Protein AF-A0A0M8V3R4-F1 (afdb_monomer_lite)

Foldseek 3Di:
DDAAAPVRDPDPVSGDPVLSLLLVQQAPDPDWAALLSSCVVVVHPSVDPVSSVVSLVSQVVCCVSVQWPQDPVRTIHGDD

Radius of gyration: 11.88 Å; chains: 1; bounding box: 28×26×34 Å

Sequence (80 aa):
MLIPHRGDAADEGGLPGDYRKILAIVREADGPVQVRAVGERLGLDASVHGKLEPLRAKMTKLAAQGWLHKRGDGRFTARP

Structure (mmCIF, N/CA/C/O backbone):
data_AF-A0A0M8V3R4-F1
#
_entry.id   AF-A0A0M8V3R4-F1
#
loop_
_atom_site.group_PDB
_atom_site.id
_atom_site.type_symbol
_atom_site.label_atom_id
_atom_site.label_alt_id
_atom_site.label_comp_id
_atom_site.label_asym_id
_atom_site.label_entity_id
_atom_site.label_seq_id
_atom_site.pdbx_PDB_ins_code
_atom_site.Cartn_x
_atom_site.Cartn_y
_atom_site.Cartn_z
_atom_site.occupancy
_atom_site.B_iso_or_equiv
_atom_site.auth_seq_id
_atom_site.auth_comp_id
_atom_site.auth_asym_id
_atom_site.auth_atom_id
_atom_site.pdbx_PDB_model_num
ATOM 1 N N . MET A 1 1 ? 15.985 -5.163 0.256 1.00 65.81 1 MET A N 1
ATOM 2 C CA . MET A 1 1 ? 15.213 -5.851 -0.805 1.00 65.81 1 MET A CA 1
ATOM 3 C C . MET A 1 1 ? 14.928 -4.878 -1.939 1.00 65.81 1 MET A C 1
ATOM 5 O O . MET A 1 1 ? 14.396 -3.800 -1.666 1.00 65.81 1 MET A O 1
ATOM 9 N N . LEU A 1 2 ? 15.335 -5.216 -3.161 1.00 82.12 2 LEU A N 1
ATOM 10 C CA . LEU A 1 2 ? 15.050 -4.430 -4.362 1.00 82.12 2 LEU A CA 1
ATOM 11 C C . LEU A 1 2 ? 13.596 -4.689 -4.774 1.00 82.12 2 LEU A C 1
ATOM 13 O O . LEU A 1 2 ? 13.154 -5.833 -4.778 1.00 82.12 2 LEU A O 1
ATOM 17 N N . ILE A 1 3 ? 12.844 -3.622 -5.014 1.00 86.00 3 ILE A N 1
ATOM 18 C CA . ILE A 1 3 ? 11.498 -3.700 -5.585 1.00 86.00 3 ILE A CA 1
ATOM 19 C C . ILE A 1 3 ? 11.679 -3.243 -7.028 1.00 86.00 3 ILE A C 1
ATOM 21 O O . ILE A 1 3 ? 12.268 -2.179 -7.188 1.00 86.00 3 ILE A O 1
ATOM 25 N N . PRO A 1 4 ? 11.275 -4.020 -8.045 1.00 89.38 4 PRO A N 1
ATOM 26 C CA . PRO A 1 4 ? 11.376 -3.575 -9.428 1.00 89.38 4 PRO A CA 1
ATOM 27 C C . PRO A 1 4 ? 10.490 -2.349 -9.661 1.00 89.38 4 PRO A C 1
ATOM 29 O O . PRO A 1 4 ? 9.444 -2.195 -9.020 1.00 89.38 4 PRO A O 1
ATOM 32 N N . HIS A 1 5 ? 10.886 -1.490 -10.594 1.00 90.12 5 HIS A N 1
ATOM 33 C CA . HIS A 1 5 ? 10.017 -0.419 -11.067 1.00 90.12 5 HIS A CA 1
ATOM 34 C C . HIS A 1 5 ? 8.877 -1.018 -11.899 1.00 90.12 5 HIS A C 1
ATOM 36 O O . HIS A 1 5 ? 9.103 -1.935 -12.683 1.00 90.12 5 HIS A O 1
ATOM 42 N N . ARG A 1 6 ? 7.654 -0.482 -11.782 1.00 87.44 6 ARG A N 1
ATOM 43 C CA . ARG A 1 6 ? 6.489 -0.990 -12.532 1.00 87.44 6 ARG A CA 1
ATOM 44 C C . ARG A 1 6 ? 6.723 -1.041 -14.045 1.00 87.44 6 ARG A C 1
ATOM 46 O O . ARG A 1 6 ? 6.289 -1.984 -14.680 1.00 87.44 6 ARG A O 1
ATOM 53 N N . GLY A 1 7 ? 7.403 -0.042 -14.611 1.00 85.06 7 GLY A N 1
ATOM 54 C CA . GLY A 1 7 ? 7.687 0.006 -16.052 1.00 85.06 7 GLY A CA 1
ATOM 55 C C . GLY A 1 7 ? 8.753 -0.988 -16.532 1.00 85.06 7 GLY A C 1
ATOM 56 O O . GLY A 1 7 ? 8.871 -1.198 -17.731 1.00 85.06 7 GLY A O 1
ATOM 57 N N . ASP A 1 8 ? 9.519 -1.571 -15.611 1.00 84.44 8 ASP A N 1
ATOM 58 C CA . ASP A 1 8 ? 10.569 -2.565 -15.879 1.00 84.44 8 ASP A CA 1
ATOM 59 C C . ASP A 1 8 ? 10.088 -4.000 -15.584 1.00 84.44 8 ASP A C 1
ATOM 61 O O . ASP A 1 8 ? 10.634 -4.978 -16.088 1.00 84.44 8 ASP A O 1
ATOM 65 N N . ALA A 1 9 ? 9.025 -4.143 -14.789 1.00 82.00 9 ALA A N 1
ATOM 66 C CA . ALA A 1 9 ? 8.443 -5.430 -14.451 1.00 82.00 9 ALA A CA 1
ATOM 67 C C . ALA A 1 9 ? 7.409 -5.879 -15.492 1.00 82.00 9 ALA A C 1
ATOM 69 O O . ALA A 1 9 ? 6.511 -5.124 -15.855 1.00 82.00 9 ALA A O 1
ATOM 70 N N . ALA A 1 10 ? 7.481 -7.152 -15.891 1.00 76.69 10 ALA A N 1
ATOM 71 C CA . ALA A 1 10 ? 6.451 -7.772 -16.725 1.00 76.69 10 ALA A CA 1
ATOM 72 C C . ALA A 1 10 ? 5.092 -7.874 -16.005 1.00 76.69 10 ALA A C 1
ATOM 74 O O . ALA A 1 10 ? 4.052 -7.755 -16.644 1.00 76.69 10 ALA A O 1
ATOM 75 N N . ASP A 1 11 ? 5.108 -8.102 -14.685 1.00 80.38 11 ASP A N 1
ATOM 76 C CA . ASP A 1 11 ? 3.920 -8.198 -13.832 1.00 80.38 11 ASP A CA 1
ATOM 77 C C . ASP A 1 11 ? 4.282 -8.015 -12.338 1.00 80.38 11 ASP A C 1
ATOM 79 O O . ASP A 1 11 ? 5.453 -8.067 -11.938 1.00 80.38 11 ASP A O 1
ATOM 83 N N . GLU A 1 12 ? 3.260 -7.852 -11.495 1.00 83.75 12 GLU A N 1
ATOM 84 C CA . GLU A 1 12 ? 3.321 -7.881 -10.030 1.00 83.75 12 GLU A CA 1
ATOM 85 C C . GLU A 1 12 ? 4.025 -9.135 -9.468 1.00 83.75 12 GLU A C 1
ATOM 87 O O . GLU A 1 12 ? 4.542 -9.092 -8.351 1.00 83.75 12 GLU A O 1
ATOM 92 N N . GLY A 1 13 ? 4.090 -10.247 -10.212 1.00 83.06 13 GLY A N 1
ATOM 93 C CA . GLY A 1 13 ? 4.750 -11.500 -9.825 1.00 83.06 13 GLY A CA 1
ATOM 94 C C . GLY A 1 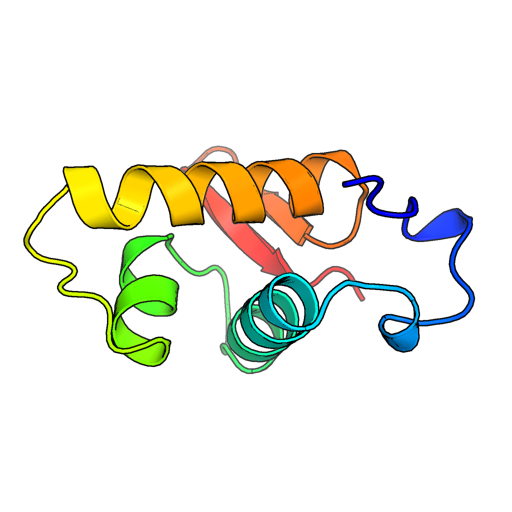13 ? 6.219 -11.369 -9.396 1.00 83.06 13 GLY A C 1
ATOM 95 O O . GLY A 1 13 ? 6.676 -12.160 -8.569 1.00 83.06 13 GLY A O 1
ATOM 96 N N . GLY A 1 14 ? 6.935 -10.344 -9.874 1.00 84.56 14 GLY A N 1
ATOM 97 C CA . GLY A 1 14 ? 8.312 -10.031 -9.458 1.00 84.56 14 GLY A CA 1
ATOM 98 C C . GLY A 1 14 ? 8.427 -9.365 -8.079 1.00 84.56 14 GLY A C 1
ATOM 99 O O . GLY A 1 14 ? 9.528 -9.203 -7.548 1.00 84.56 14 GLY A O 1
ATOM 100 N N . LEU A 1 15 ? 7.305 -8.970 -7.471 1.00 89.00 15 LEU A N 1
ATOM 101 C CA . LEU A 1 15 ? 7.283 -8.350 -6.152 1.00 89.00 15 LEU A CA 1
ATOM 102 C C . LEU A 1 15 ? 7.392 -9.405 -5.034 1.00 89.00 15 LEU A C 1
ATOM 104 O O . LEU A 1 15 ? 6.756 -10.468 -5.093 1.00 89.00 15 LEU A O 1
ATOM 108 N N . PRO A 1 16 ? 8.109 -9.102 -3.935 1.00 91.56 16 PRO A N 1
ATOM 109 C CA . PRO A 1 16 ? 8.068 -9.940 -2.742 1.00 91.56 16 PRO A CA 1
ATOM 110 C C . PRO A 1 16 ? 6.630 -10.081 -2.212 1.00 91.56 16 PRO A C 1
ATOM 112 O O . PRO A 1 16 ? 5.811 -9.171 -2.358 1.00 91.56 16 PRO A O 1
ATOM 115 N N . GLY A 1 17 ? 6.317 -11.214 -1.576 1.00 91.81 17 GLY A N 1
ATOM 116 C CA . GLY A 1 17 ? 4.939 -11.593 -1.223 1.00 91.81 17 GLY A CA 1
ATOM 117 C C . GLY A 1 17 ? 4.173 -10.550 -0.399 1.00 91.81 17 GLY A C 1
ATOM 118 O O . GLY A 1 17 ? 3.012 -10.274 -0.694 1.00 91.81 17 GLY A O 1
ATOM 119 N N . ASP A 1 18 ? 4.820 -9.912 0.579 1.00 92.00 18 ASP A N 1
ATOM 120 C CA . ASP A 1 18 ? 4.232 -8.809 1.352 1.00 92.00 18 ASP A CA 1
ATOM 121 C C . ASP A 1 18 ? 3.752 -7.649 0.475 1.00 92.00 18 ASP A C 1
ATOM 123 O O . ASP A 1 18 ? 2.679 -7.094 0.696 1.00 92.00 18 ASP A O 1
ATOM 127 N N . TYR A 1 19 ? 4.552 -7.276 -0.523 1.00 93.88 19 TYR A N 1
ATOM 128 C CA . TYR A 1 19 ? 4.261 -6.154 -1.406 1.00 93.88 19 TYR A CA 1
ATOM 129 C C . TYR A 1 19 ? 3.116 -6.482 -2.362 1.00 93.88 19 TYR A C 1
ATOM 131 O O . TYR A 1 19 ? 2.251 -5.633 -2.563 1.00 93.88 19 TYR A O 1
ATOM 139 N N . ARG A 1 20 ? 3.053 -7.724 -2.863 1.00 94.06 20 ARG A N 1
ATOM 140 C CA . ARG A 1 20 ? 1.908 -8.213 -3.649 1.00 94.06 20 ARG A CA 1
ATOM 141 C C . ARG A 1 20 ? 0.612 -8.180 -2.851 1.00 94.06 20 ARG A C 1
ATOM 143 O O . ARG A 1 20 ? -0.389 -7.684 -3.348 1.00 94.06 20 ARG A O 1
ATOM 150 N N . LYS A 1 21 ? 0.629 -8.645 -1.596 1.00 95.31 21 LYS A N 1
ATOM 151 C CA . LYS A 1 21 ? -0.558 -8.607 -0.722 1.00 95.31 21 LYS A CA 1
ATOM 152 C C . LYS A 1 21 ? -1.045 -7.178 -0.480 1.00 95.31 21 LYS A C 1
ATOM 154 O O . LYS A 1 21 ? -2.237 -6.918 -0.581 1.00 95.31 21 LYS A O 1
ATOM 159 N N . ILE A 1 22 ? -0.130 -6.248 -0.198 1.00 95.62 22 ILE A N 1
ATOM 160 C CA . ILE A 1 22 ? -0.463 -4.824 -0.034 1.00 95.62 22 ILE A CA 1
ATOM 161 C C . ILE A 1 22 ? -1.087 -4.265 -1.3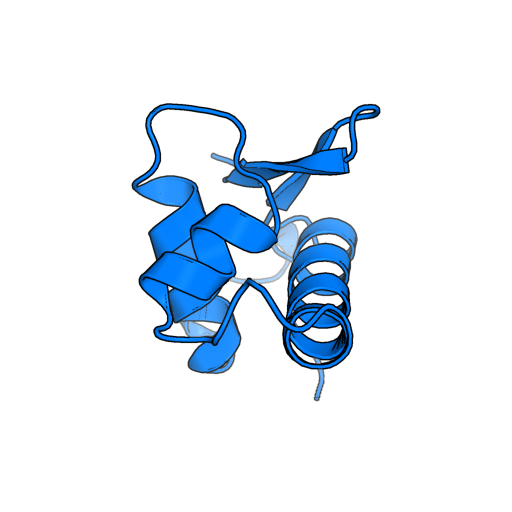17 1.00 95.62 22 ILE A C 1
ATOM 163 O O . ILE A 1 22 ? -2.110 -3.589 -1.252 1.00 95.62 22 ILE A O 1
ATOM 167 N N . LEU A 1 23 ? -0.477 -4.544 -2.471 1.00 94.56 23 LEU A N 1
ATOM 168 C CA . LEU A 1 23 ? -0.944 -4.054 -3.765 1.00 94.56 23 LEU A CA 1
ATOM 169 C C . LEU A 1 23 ? -2.334 -4.605 -4.112 1.00 94.56 23 LEU A C 1
ATOM 171 O O . LEU A 1 23 ? -3.205 -3.829 -4.500 1.00 94.56 23 LEU A O 1
ATOM 175 N N . ALA A 1 24 ? -2.571 -5.896 -3.865 1.00 95.12 24 ALA A N 1
ATOM 176 C CA . ALA A 1 24 ? -3.873 -6.534 -4.036 1.00 95.12 24 ALA A CA 1
ATOM 177 C C . ALA A 1 24 ? -4.958 -5.860 -3.183 1.00 95.12 24 ALA A C 1
ATOM 179 O O . ALA A 1 24 ? -5.970 -5.439 -3.729 1.00 95.12 24 ALA A O 1
ATOM 180 N N . ILE A 1 25 ? -4.707 -5.640 -1.885 1.00 96.12 25 ILE A N 1
ATOM 181 C CA . ILE A 1 25 ? -5.671 -4.977 -0.987 1.00 96.12 25 ILE A CA 1
ATOM 182 C C . ILE A 1 25 ? -6.023 -3.568 -1.476 1.00 96.12 25 ILE A C 1
ATOM 184 O O . ILE A 1 25 ? -7.180 -3.161 -1.415 1.00 96.12 25 ILE A O 1
ATOM 188 N N . VAL A 1 26 ? -5.029 -2.806 -1.943 1.00 95.62 26 VAL A N 1
ATOM 189 C CA . VAL A 1 26 ? -5.253 -1.448 -2.461 1.00 95.62 26 VAL A CA 1
ATOM 190 C C . VAL A 1 26 ? -6.037 -1.480 -3.777 1.00 95.62 26 VAL A C 1
ATOM 192 O O . VAL A 1 26 ? -6.831 -0.579 -4.022 1.00 95.62 26 VAL A O 1
ATOM 195 N N . ARG A 1 27 ? -5.821 -2.496 -4.621 1.00 93.06 27 ARG A N 1
ATOM 196 C CA . ARG A 1 27 ? -6.538 -2.676 -5.891 1.00 93.06 27 ARG A CA 1
ATOM 197 C C . ARG A 1 27 ? -7.986 -3.113 -5.691 1.00 93.06 27 ARG A C 1
ATOM 199 O O . ARG A 1 27 ? -8.851 -2.662 -6.425 1.00 93.06 27 ARG A O 1
ATOM 206 N N . GLU A 1 28 ? -8.239 -3.989 -4.726 1.00 94.44 28 GLU A N 1
ATOM 207 C CA . GLU A 1 28 ? -9.586 -4.460 -4.379 1.00 94.44 28 GLU A CA 1
ATOM 208 C C . GLU A 1 28 ? -10.440 -3.381 -3.700 1.00 94.44 28 GLU A C 1
ATOM 210 O O . GLU A 1 28 ? -11.642 -3.564 -3.522 1.00 94.44 28 GLU A O 1
ATOM 215 N N . ALA A 1 29 ? -9.836 -2.269 -3.283 1.00 92.88 29 ALA A N 1
ATOM 216 C CA . ALA A 1 29 ? -10.571 -1.160 -2.710 1.00 92.88 29 ALA A CA 1
ATOM 217 C C . ALA A 1 29 ? -11.234 -0.307 -3.798 1.00 92.88 29 ALA A C 1
ATOM 219 O O . ALA A 1 29 ? -10.593 0.095 -4.765 1.00 92.88 29 ALA A O 1
ATOM 220 N N . ASP A 1 30 ? -12.489 0.076 -3.564 1.00 84.50 30 ASP A N 1
ATOM 221 C CA . ASP A 1 30 ? -13.307 0.921 -4.451 1.00 84.50 30 ASP A CA 1
ATOM 222 C C . ASP A 1 30 ? -12.855 2.405 -4.485 1.00 84.50 30 ASP A C 1
ATOM 224 O O . ASP A 1 30 ? -13.617 3.323 -4.778 1.00 84.50 30 ASP A O 1
ATOM 228 N N . GLY A 1 31 ? -11.602 2.691 -4.115 1.00 89.81 31 GLY A N 1
ATOM 229 C CA . GLY A 1 31 ? -11.075 4.048 -4.072 1.00 89.81 31 GLY A CA 1
ATOM 230 C C . GLY A 1 31 ? -9.783 4.219 -3.267 1.00 89.81 31 GLY A C 1
ATOM 231 O O . GLY A 1 31 ? -9.140 3.250 -2.866 1.00 89.81 31 GLY A O 1
ATOM 232 N N . PRO A 1 32 ? -9.372 5.477 -3.018 1.00 94.81 32 PRO A N 1
ATOM 233 C CA . PRO A 1 32 ? -8.139 5.790 -2.304 1.00 94.81 32 PRO A CA 1
ATOM 234 C C . PRO A 1 32 ? -8.151 5.290 -0.855 1.00 94.81 32 PRO A C 1
ATOM 236 O O . PRO A 1 32 ? -8.990 5.708 -0.055 1.00 94.81 32 PRO A O 1
ATOM 239 N N . VAL A 1 33 ? -7.160 4.477 -0.489 1.00 96.44 33 VAL A N 1
ATOM 240 C CA . VAL A 1 33 ? -7.055 3.850 0.836 1.00 96.44 33 VAL A CA 1
ATOM 241 C C . VAL A 1 33 ? -5.970 4.463 1.709 1.00 96.44 33 VAL A C 1
ATOM 243 O O . VAL A 1 33 ? -4.919 4.896 1.240 1.00 96.44 33 VAL A O 1
ATOM 246 N N . GLN A 1 34 ? -6.208 4.469 3.017 1.00 95.94 34 GLN A N 1
ATOM 247 C CA . GLN A 1 34 ? -5.214 4.865 4.014 1.00 95.94 34 GLN A CA 1
ATOM 248 C C . GLN A 1 34 ? -4.391 3.658 4.477 1.00 95.94 34 GLN A C 1
ATOM 250 O O . GLN A 1 34 ? -4.869 2.525 4.454 1.00 95.94 34 GLN A O 1
ATOM 255 N N . VAL A 1 35 ? -3.185 3.916 4.997 1.00 95.56 35 VAL A N 1
ATOM 256 C CA . VAL A 1 35 ? -2.315 2.885 5.602 1.00 95.56 35 VAL A CA 1
ATOM 257 C C . VAL A 1 35 ? -3.055 2.076 6.668 1.00 95.56 35 VAL A C 1
ATOM 259 O O . VAL A 1 35 ? -2.890 0.864 6.741 1.00 95.56 35 VAL A O 1
ATOM 262 N N . ARG A 1 36 ? -3.901 2.743 7.464 1.00 94.38 36 ARG A N 1
ATOM 2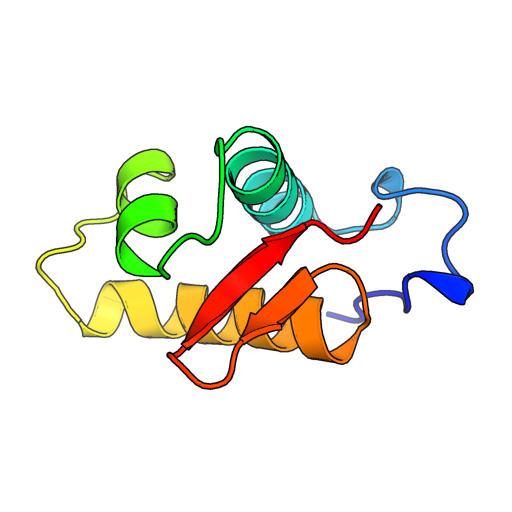63 C CA . ARG A 1 36 ? -4.719 2.107 8.500 1.00 94.38 36 ARG A CA 1
ATOM 264 C C . ARG A 1 36 ? -5.622 1.009 7.929 1.00 94.38 36 ARG A C 1
ATOM 266 O O . ARG A 1 36 ? -5.545 -0.114 8.402 1.00 94.38 36 ARG A O 1
ATOM 273 N N . ALA A 1 37 ? -6.387 1.312 6.879 1.00 94.88 37 ALA A N 1
ATOM 274 C CA . ALA A 1 37 ? -7.325 0.368 6.267 1.00 94.88 37 ALA A CA 1
ATOM 275 C C . ALA A 1 37 ? -6.613 -0.864 5.683 1.00 94.88 37 ALA A C 1
ATOM 277 O O . ALA A 1 37 ? -7.080 -1.993 5.820 1.00 94.88 37 ALA A O 1
ATOM 278 N N . VAL A 1 38 ? -5.440 -0.660 5.074 1.00 95.56 38 VAL 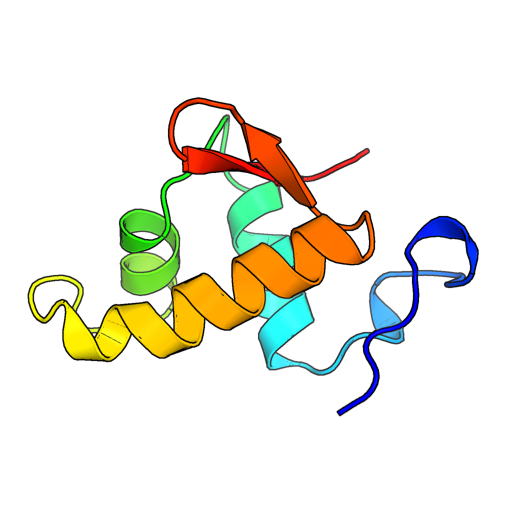A N 1
ATOM 279 C CA . VAL A 1 38 ? -4.600 -1.769 4.601 1.00 95.56 38 VAL A CA 1
ATOM 280 C C . VAL A 1 38 ? -4.061 -2.581 5.781 1.00 95.56 38 VAL A C 1
ATOM 282 O O . VAL A 1 38 ? -4.046 -3.806 5.724 1.00 95.56 38 VAL A O 1
ATOM 285 N N . GLY A 1 39 ? -3.661 -1.919 6.869 1.00 94.94 39 GLY A N 1
ATOM 286 C CA . GLY A 1 39 ? -3.220 -2.573 8.099 1.00 94.94 39 GLY A CA 1
ATOM 287 C C . GLY A 1 39 ? -4.304 -3.450 8.721 1.00 94.94 39 GLY A C 1
ATOM 288 O O . GLY A 1 39 ? -4.026 -4.602 9.037 1.00 94.94 39 GLY A O 1
ATOM 289 N N . GLU A 1 40 ? -5.538 -2.953 8.804 1.00 94.44 40 GLU A N 1
ATOM 290 C CA . GLU A 1 40 ? -6.699 -3.700 9.312 1.00 94.44 40 GLU A CA 1
ATOM 291 C C . GLU A 1 40 ? -6.956 -4.962 8.469 1.00 94.44 40 GLU A C 1
ATOM 293 O O . GLU A 1 40 ? -7.114 -6.052 9.016 1.00 94.44 40 GLU A O 1
ATOM 298 N N . ARG A 1 41 ? -6.884 -4.859 7.134 1.00 94.88 41 ARG A N 1
ATOM 299 C CA . ARG A 1 41 ? -7.011 -6.011 6.216 1.00 94.88 41 ARG A CA 1
ATOM 300 C C . ARG A 1 41 ? -5.859 -7.013 6.329 1.00 94.88 41 ARG A C 1
ATOM 302 O O . ARG A 1 41 ? -6.048 -8.189 6.037 1.00 94.88 41 ARG A O 1
ATOM 309 N N . LEU A 1 42 ? -4.680 -6.562 6.752 1.00 93.62 42 LEU A N 1
ATOM 310 C CA . LEU A 1 42 ? -3.517 -7.409 7.027 1.00 93.62 42 LEU A CA 1
ATOM 311 C C . LEU A 1 42 ? -3.516 -7.989 8.454 1.00 93.62 42 LEU A C 1
ATOM 313 O O . LEU A 1 42 ? -2.563 -8.677 8.816 1.00 93.62 42 LEU A O 1
ATOM 317 N N . GLY A 1 43 ? -4.544 -7.713 9.266 1.00 92.81 43 GLY A N 1
ATOM 318 C CA . GLY A 1 43 ? -4.618 -8.153 10.662 1.00 92.81 43 GLY A CA 1
ATOM 319 C C . GLY A 1 43 ? -3.639 -7.427 11.591 1.00 92.81 43 GLY A C 1
ATOM 320 O O . GLY A 1 43 ? -3.327 -7.924 12.672 1.00 92.81 43 GLY A O 1
ATOM 321 N N . LEU A 1 44 ? -3.117 -6.268 11.178 1.00 91.62 44 LEU A N 1
ATOM 322 C CA . LEU A 1 44 ? -2.304 -5.421 12.042 1.00 91.62 44 LEU A CA 1
ATOM 323 C C . LEU A 1 44 ? -3.204 -4.679 13.025 1.00 91.62 44 LEU A C 1
ATOM 325 O O . LEU A 1 44 ? -4.256 -4.158 12.655 1.00 91.62 44 LEU A O 1
ATOM 329 N N . ASP A 1 45 ? -2.738 -4.562 14.266 1.00 88.44 45 ASP A N 1
ATOM 330 C CA . ASP A 1 45 ? -3.396 -3.708 15.246 1.00 88.44 45 ASP A CA 1
ATOM 331 C C . ASP A 1 45 ? -3.212 -2.238 14.845 1.00 88.44 45 ASP A C 1
ATOM 333 O O . ASP A 1 45 ? -2.145 -1.642 15.021 1.00 88.44 45 ASP A O 1
ATOM 337 N N . ALA A 1 46 ? -4.251 -1.685 14.224 1.00 81.88 46 ALA A N 1
ATOM 338 C CA . ALA A 1 46 ? -4.219 -0.373 13.595 1.00 81.88 46 ALA A CA 1
ATOM 339 C C . ALA A 1 46 ? -4.393 0.782 14.598 1.00 81.88 46 ALA A C 1
ATOM 341 O O . ALA A 1 46 ? -4.251 1.949 14.225 1.00 81.88 46 ALA A O 1
ATOM 342 N N . SER A 1 47 ? -4.663 0.452 15.865 1.00 82.06 47 SER A N 1
ATOM 343 C CA . SER A 1 47 ? -4.694 1.387 16.991 1.00 82.06 47 SER A CA 1
ATOM 344 C C . SER A 1 47 ? -3.285 1.747 17.474 1.00 82.06 47 SER A C 1
ATOM 346 O O . SER A 1 47 ? -3.085 2.819 18.043 1.00 82.06 47 SER A O 1
ATOM 348 N N . VAL A 1 48 ? -2.282 0.903 17.204 1.00 85.19 48 VAL A N 1
ATOM 349 C CA . VAL A 1 48 ? -0.878 1.166 17.547 1.00 85.19 48 VAL A CA 1
ATOM 350 C C . VAL A 1 48 ? -0.145 1.783 16.357 1.00 85.19 48 VAL A C 1
ATOM 352 O O . VAL A 1 48 ? 0.234 1.089 15.411 1.00 85.19 48 VAL A O 1
ATOM 355 N N . HIS A 1 49 ? 0.140 3.089 16.430 1.00 80.62 49 HIS A N 1
ATOM 356 C CA . HIS A 1 49 ? 0.835 3.815 15.357 1.00 80.62 49 HIS A CA 1
ATOM 357 C C . HIS A 1 49 ? 2.148 3.135 14.934 1.00 80.62 49 HIS A C 1
ATOM 359 O O . HIS A 1 49 ? 2.369 2.930 13.740 1.00 80.62 49 HIS A O 1
ATOM 365 N N . GLY A 1 50 ? 2.960 2.683 15.898 1.00 86.81 50 GLY A N 1
ATOM 366 C CA . GLY A 1 50 ? 4.245 2.022 15.635 1.00 86.81 50 GLY A CA 1
ATOM 367 C C . GLY A 1 50 ? 4.148 0.741 14.799 1.00 86.81 50 GLY A C 1
ATOM 368 O O . GLY A 1 50 ? 5.083 0.403 14.077 1.00 86.81 50 GLY A O 1
ATOM 369 N N . LYS A 1 51 ? 3.001 0.046 14.812 1.00 86.88 51 LYS A N 1
ATOM 370 C CA . LYS A 1 51 ? 2.780 -1.140 13.966 1.00 86.88 51 LYS A CA 1
ATOM 371 C C . LYS A 1 51 ? 2.465 -0.779 12.514 1.00 86.88 51 LYS A C 1
ATOM 373 O O . LYS A 1 51 ? 2.712 -1.585 11.618 1.00 86.88 51 LYS A O 1
ATOM 378 N N . LEU A 1 52 ? 1.961 0.430 12.263 1.00 93.38 52 LEU A N 1
ATOM 379 C CA . LEU A 1 52 ? 1.642 0.920 10.921 1.00 93.38 52 LEU A CA 1
ATOM 380 C C . LEU A 1 52 ? 2.825 1.609 10.235 1.00 93.38 52 LEU A C 1
ATOM 382 O O . LEU A 1 52 ? 2.835 1.706 9.010 1.00 93.38 52 LEU A O 1
ATOM 386 N N . GLU A 1 53 ? 3.830 2.067 10.977 1.00 93.75 53 GLU A N 1
ATOM 387 C CA . GLU A 1 53 ? 5.044 2.677 10.417 1.00 93.75 53 GLU A CA 1
ATOM 388 C C . GLU A 1 53 ? 5.775 1.788 9.394 1.00 93.75 53 GLU A C 1
ATOM 390 O O . GLU A 1 53 ? 6.014 2.260 8.273 1.00 93.75 53 GLU A O 1
ATOM 395 N N . PRO A 1 54 ? 6.057 0.496 9.669 1.00 93.69 54 PRO A N 1
ATOM 396 C CA . PRO A 1 54 ? 6.668 -0.375 8.667 1.00 93.69 54 PRO A CA 1
ATOM 397 C C . PRO A 1 54 ? 5.763 -0.585 7.444 1.00 93.69 54 PRO A C 1
ATOM 399 O O . PRO A 1 54 ? 6.257 -0.642 6.315 1.00 93.69 54 PRO A O 1
ATOM 402 N N . LEU A 1 55 ? 4.438 -0.644 7.622 1.00 95.62 55 LEU A N 1
ATOM 403 C CA . LEU A 1 55 ? 3.494 -0.734 6.504 1.00 95.62 55 LEU A CA 1
ATOM 404 C C . LEU A 1 55 ? 3.498 0.551 5.658 1.00 95.62 55 LEU A C 1
ATOM 406 O O . LEU A 1 55 ? 3.555 0.481 4.430 1.00 95.62 55 LEU A O 1
ATOM 410 N N . ARG A 1 56 ? 3.518 1.727 6.297 1.00 95.25 56 ARG A N 1
ATOM 411 C CA . ARG A 1 56 ? 3.612 3.034 5.627 1.00 95.25 56 ARG A CA 1
ATOM 412 C C . ARG A 1 56 ? 4.875 3.129 4.775 1.00 95.25 56 ARG A C 1
ATOM 414 O O . ARG A 1 56 ? 4.807 3.605 3.638 1.00 95.25 56 ARG A O 1
ATOM 421 N N . ALA A 1 57 ? 6.008 2.659 5.295 1.00 95.31 57 ALA A N 1
ATOM 422 C CA . ALA A 1 57 ? 7.262 2.610 4.551 1.00 95.31 57 ALA A CA 1
ATOM 423 C C . ALA A 1 57 ? 7.149 1.694 3.318 1.00 95.31 57 ALA A C 1
ATOM 425 O O . ALA A 1 57 ? 7.536 2.092 2.217 1.00 95.31 57 ALA A O 1
ATOM 426 N N . LYS A 1 58 ? 6.539 0.505 3.461 1.00 95.62 58 LYS A N 1
ATOM 427 C CA . LYS A 1 58 ? 6.294 -0.420 2.338 1.00 95.62 58 LYS A CA 1
ATOM 428 C C . LYS A 1 58 ? 5.394 0.201 1.258 1.00 95.62 58 LYS A C 1
ATOM 430 O O . LYS A 1 58 ? 5.753 0.162 0.083 1.00 95.62 58 LYS A O 1
ATOM 435 N N . MET A 1 59 ? 4.277 0.825 1.636 1.00 96.12 59 MET A N 1
ATOM 436 C CA . MET A 1 59 ? 3.356 1.481 0.692 1.00 96.12 59 MET A CA 1
ATOM 437 C C . MET A 1 59 ? 4.000 2.680 -0.015 1.00 96.12 59 MET A C 1
ATOM 439 O O . MET A 1 59 ? 3.839 2.854 -1.221 1.00 96.12 59 MET A O 1
ATOM 443 N N . THR A 1 60 ? 4.790 3.478 0.708 1.00 96.00 60 THR A N 1
ATOM 444 C CA . THR A 1 60 ? 5.542 4.599 0.120 1.00 96.00 60 THR A CA 1
ATOM 445 C C . THR A 1 60 ? 6.582 4.099 -0.878 1.00 96.00 60 THR A C 1
ATOM 447 O O . THR A 1 60 ? 6.745 4.690 -1.941 1.00 96.00 60 THR A O 1
ATOM 450 N N . LYS A 1 61 ? 7.240 2.972 -0.587 1.00 95.31 61 LYS A N 1
ATOM 451 C CA . LYS A 1 61 ? 8.182 2.349 -1.518 1.00 95.31 61 LYS A CA 1
ATOM 452 C C . LYS A 1 61 ? 7.497 1.854 -2.791 1.00 95.31 61 LYS A C 1
ATOM 454 O O . LYS A 1 61 ? 8.011 2.103 -3.873 1.00 95.31 61 LYS A O 1
ATOM 459 N N . LEU A 1 62 ? 6.330 1.215 -2.685 1.00 95.25 62 LEU A N 1
ATOM 460 C CA . LEU A 1 62 ? 5.535 0.850 -3.866 1.00 95.25 62 LEU A CA 1
ATOM 461 C C . LEU A 1 62 ? 5.158 2.075 -4.696 1.00 95.25 62 LEU A C 1
ATOM 463 O O . LEU A 1 62 ? 5.218 2.018 -5.921 1.00 95.25 62 LEU A O 1
ATOM 467 N N . ALA A 1 63 ? 4.820 3.186 -4.040 1.00 95.31 63 ALA A N 1
ATOM 468 C CA . ALA A 1 63 ? 4.521 4.429 -4.736 1.00 95.31 63 ALA A CA 1
ATOM 469 C C . ALA A 1 63 ? 5.749 5.003 -5.461 1.00 95.31 63 ALA A C 1
ATOM 471 O O . ALA A 1 63 ? 5.660 5.358 -6.633 1.00 95.31 63 ALA A O 1
ATOM 472 N N . ALA A 1 64 ? 6.914 5.012 -4.808 1.00 94.25 64 ALA A N 1
ATOM 473 C CA . ALA A 1 64 ? 8.173 5.448 -5.416 1.00 94.25 64 ALA A CA 1
ATOM 474 C C . ALA A 1 64 ? 8.587 4.584 -6.621 1.00 94.25 64 ALA A C 1
ATOM 476 O O . ALA A 1 64 ? 9.269 5.057 -7.523 1.00 94.25 64 ALA A O 1
ATOM 477 N N . GLN A 1 65 ? 8.171 3.318 -6.643 1.00 93.88 65 GLN A N 1
ATOM 478 C CA . GLN A 1 65 ? 8.434 2.374 -7.731 1.00 93.88 65 GLN A CA 1
ATOM 479 C C . GLN A 1 65 ? 7.318 2.343 -8.790 1.00 93.88 65 GLN A C 1
ATOM 481 O O . GLN A 1 65 ? 7.380 1.559 -9.734 1.00 93.88 65 GLN A O 1
ATOM 486 N N . GLY A 1 66 ? 6.303 3.204 -8.661 1.00 94.12 66 GLY A N 1
ATOM 487 C CA . GLY A 1 66 ? 5.230 3.366 -9.642 1.00 94.12 66 GLY A CA 1
ATOM 488 C C . GLY A 1 66 ? 4.097 2.341 -9.550 1.00 94.12 66 GLY A C 1
ATOM 489 O O . GLY A 1 66 ? 3.184 2.391 -10.370 1.00 94.12 66 GLY A O 1
ATOM 490 N N . TRP A 1 67 ? 4.112 1.443 -8.563 1.00 94.81 67 TRP A N 1
ATOM 491 C CA . TRP A 1 67 ? 3.057 0.443 -8.354 1.00 94.81 67 TRP A CA 1
ATOM 492 C C . TRP A 1 67 ? 1.791 1.039 -7.741 1.00 94.81 67 TRP A C 1
ATOM 494 O O . TRP A 1 67 ? 0.681 0.656 -8.106 1.00 94.81 67 TRP A O 1
ATOM 504 N N . LEU A 1 68 ? 1.965 2.007 -6.840 1.00 95.94 68 LEU A N 1
ATOM 505 C CA . LEU A 1 68 ? 0.882 2.773 -6.231 1.00 95.94 68 LEU A CA 1
ATOM 506 C C . LEU A 1 68 ? 0.981 4.246 -6.624 1.00 95.94 68 LEU A C 1
ATOM 508 O O . LEU A 1 68 ? 2.061 4.776 -6.873 1.00 95.94 68 LEU A O 1
ATOM 512 N N . HIS A 1 69 ? -0.147 4.938 -6.606 1.00 95.38 69 HIS A N 1
ATOM 513 C CA . HIS A 1 69 ? -0.188 6.390 -6.626 1.00 95.38 69 HIS A CA 1
ATOM 514 C C . HIS A 1 69 ? -0.529 6.905 -5.223 1.00 95.38 69 HIS A C 1
ATOM 516 O O . HIS A 1 69 ? -1.608 6.618 -4.697 1.00 95.38 69 HIS A O 1
ATOM 522 N N . LYS A 1 70 ? 0.406 7.647 -4.612 1.00 95.38 70 LYS A N 1
ATOM 523 C CA . LYS A 1 70 ? 0.198 8.350 -3.339 1.00 95.38 70 LYS A CA 1
ATOM 524 C C . LYS A 1 70 ? -0.370 9.740 -3.625 1.00 95.38 70 LYS A C 1
ATOM 526 O O . LYS A 1 70 ? 0.277 10.541 -4.295 1.00 95.38 70 LYS A O 1
ATOM 531 N N . ARG A 1 71 ? -1.556 10.023 -3.092 1.00 93.75 71 ARG A N 1
ATOM 532 C CA . ARG A 1 71 ? -2.233 11.319 -3.215 1.00 93.75 71 ARG A CA 1
ATOM 533 C C . ARG A 1 71 ? -1.666 12.335 -2.222 1.00 93.75 71 ARG A C 1
ATOM 535 O O . ARG A 1 71 ? -1.066 11.960 -1.212 1.00 93.75 71 ARG A O 1
ATOM 542 N N . GLY A 1 72 ? -1.917 13.621 -2.479 1.00 89.00 72 GLY A N 1
ATOM 543 C CA . GLY A 1 72 ? -1.520 14.719 -1.586 1.00 89.00 72 GLY A CA 1
ATOM 544 C C . GLY A 1 72 ? -2.114 14.617 -0.176 1.00 89.00 72 GLY A C 1
ATOM 545 O O . GLY A 1 72 ? -1.489 15.059 0.780 1.00 89.00 72 GLY A O 1
ATOM 546 N N . ASP A 1 73 ? -3.267 13.955 -0.029 1.00 90.06 73 ASP A N 1
ATOM 547 C CA . ASP A 1 73 ? -3.926 13.708 1.260 1.00 90.06 73 ASP A CA 1
ATOM 548 C C . ASP A 1 73 ? -3.370 12.489 2.032 1.00 90.06 73 ASP A C 1
ATOM 550 O O . ASP A 1 73 ? -3.830 12.170 3.125 1.00 90.06 73 ASP A O 1
ATOM 554 N N . GLY A 1 74 ? -2.367 11.792 1.483 1.00 89.25 74 GLY A N 1
ATOM 555 C CA . GLY A 1 74 ? -1.725 10.645 2.130 1.00 89.25 74 GLY A CA 1
ATOM 556 C C . GLY A 1 74 ? -2.398 9.291 1.880 1.00 89.25 74 GLY A C 1
ATOM 557 O O . GLY A 1 74 ? -1.877 8.275 2.347 1.00 89.25 74 GLY A O 1
ATOM 558 N N . ARG A 1 75 ? -3.502 9.244 1.122 1.00 96.25 75 ARG A N 1
ATOM 559 C CA . ARG A 1 75 ? -4.103 7.999 0.612 1.00 96.25 75 ARG A CA 1
ATOM 560 C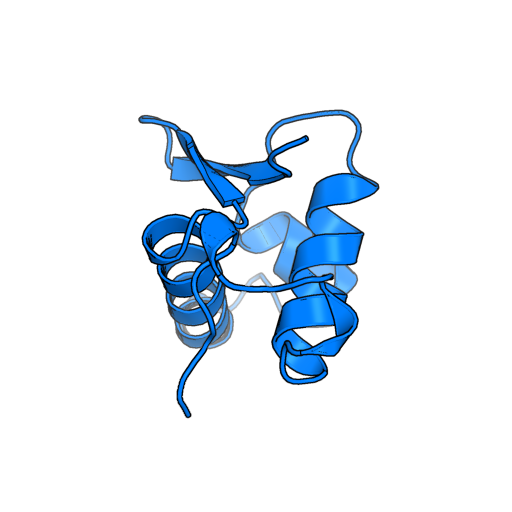 C . ARG A 1 75 ? -3.356 7.432 -0.594 1.00 96.25 75 ARG A C 1
ATOM 562 O O . ARG A 1 75 ? -2.631 8.134 -1.297 1.00 96.25 75 ARG A O 1
ATOM 569 N N . PHE A 1 76 ? -3.580 6.151 -0.851 1.00 97.25 76 PHE A N 1
ATOM 570 C CA . PHE A 1 76 ? -2.956 5.377 -1.914 1.00 97.25 76 PHE A CA 1
ATOM 571 C C . PHE A 1 76 ? -4.011 4.774 -2.835 1.00 97.25 76 PHE A C 1
ATOM 573 O O . PHE A 1 76 ? -5.085 4.386 -2.390 1.00 97.25 76 PHE A O 1
ATOM 580 N N . THR A 1 77 ? -3.687 4.676 -4.117 1.00 96.19 77 THR A N 1
ATOM 581 C CA . THR A 1 77 ? -4.510 4.021 -5.146 1.00 96.19 77 THR A CA 1
ATOM 582 C C . THR A 1 77 ? -3.630 3.098 -5.976 1.00 96.19 77 THR A C 1
ATOM 584 O O . THR A 1 77 ? -2.440 3.379 -6.147 1.00 96.19 77 THR A O 1
ATOM 587 N N . ALA A 1 78 ? -4.186 1.994 -6.471 1.00 92.31 78 ALA A N 1
ATOM 588 C CA . ALA A 1 78 ? -3.476 1.140 -7.411 1.00 92.31 78 ALA A CA 1
ATOM 589 C C . ALA A 1 78 ? -3.330 1.879 -8.746 1.00 92.31 78 ALA A C 1
ATOM 591 O O . ALA A 1 78 ? -4.251 2.565 -9.191 1.00 92.31 78 ALA A O 1
ATOM 592 N N . ARG A 1 79 ? -2.158 1.771 -9.375 1.00 85.56 79 ARG A N 1
ATOM 593 C CA . ARG A 1 79 ? -1.991 2.220 -10.761 1.00 85.56 79 ARG A CA 1
ATOM 594 C C . ARG A 1 79 ? -2.588 1.155 -11.702 1.00 85.56 79 ARG A C 1
ATOM 596 O O . ARG A 1 79 ? -2.363 -0.030 -11.430 1.00 85.56 79 ARG A O 1
ATOM 603 N N . PRO A 1 80 ? -3.338 1.549 -12.748 1.00 70.56 80 PRO A N 1
ATOM 604 C CA . PRO A 1 80 ? -3.761 0.643 -13.815 1.00 70.56 80 PRO A CA 1
ATOM 605 C C . PRO A 1 80 ? -2.561 0.152 -14.620 1.00 70.56 80 PRO A C 1
ATOM 607 O O . PRO A 1 80 ? -1.524 0.857 -14.664 1.00 70.56 80 PRO A O 1
#

Secondary structure (DSSP, 8-st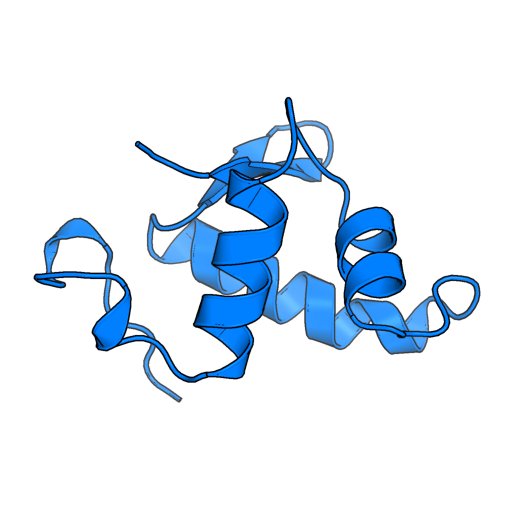ate):
-----TTT-SSGGGS-HHHHHHHHHHHSSSS-B-HHHHHHHTT--TT-HHHHHHHHHHHHHHHHTTSEEE-TTS-EEE--

pLDDT: mean 90.83, std 6.12, range [65.81, 97.25]